Protein AF-A0A2E9TX33-F1 (afdb_monomer_lite)

Radius of gyration: 15.09 Å; chains: 1; bounding box: 38×29×34 Å

pLDDT: mean 84.67, std 22.38, range [29.88, 98.69]

Structure (mmCIF, N/CA/C/O backbone):
data_AF-A0A2E9TX33-F1
#
_entry.id   AF-A0A2E9TX33-F1
#
loop_
_atom_site.group_PDB
_atom_site.id
_atom_site.type_symbol
_atom_site.label_atom_id
_atom_site.label_alt_id
_atom_site.label_comp_id
_atom_site.label_asym_id
_atom_site.label_entity_id
_atom_site.label_seq_id
_atom_site.pdbx_PDB_ins_code
_atom_site.Cartn_x
_atom_site.Cartn_y
_atom_site.Cartn_z
_atom_site.occupancy
_atom_site.B_iso_or_equiv
_atom_site.auth_seq_id
_atom_site.auth_comp_id
_atom_site.auth_asym_id
_atom_site.auth_atom_id
_atom_site.pdbx_PDB_model_num
ATOM 1 N N . MET A 1 1 ? -4.739 4.649 12.726 1.00 92.06 1 MET A N 1
ATOM 2 C CA . MET A 1 1 ? -6.079 4.657 13.357 1.00 92.06 1 MET A CA 1
ATOM 3 C C . MET A 1 1 ? -7.123 4.697 12.252 1.00 92.06 1 MET A C 1
ATOM 5 O O . MET A 1 1 ? -6.758 4.921 11.100 1.00 92.06 1 MET A O 1
ATOM 9 N N . LYS A 1 2 ? -8.399 4.463 12.556 1.00 94.62 2 LYS A N 1
ATOM 10 C CA . LYS A 1 2 ? -9.477 4.664 11.582 1.00 94.62 2 LYS A CA 1
ATOM 11 C C . LYS A 1 2 ? -9.442 6.092 11.025 1.00 94.62 2 LYS A C 1
ATOM 13 O O . LYS A 1 2 ? -9.189 7.042 11.758 1.00 94.62 2 LYS A O 1
ATOM 18 N N . GLY A 1 3 ? -9.645 6.229 9.721 1.00 94.00 3 GLY A N 1
ATOM 19 C CA . GLY A 1 3 ? -9.554 7.491 8.988 1.00 94.00 3 GLY A CA 1
ATOM 20 C C . GLY A 1 3 ? -8.125 7.950 8.678 1.00 94.00 3 GLY A C 1
ATOM 21 O O . GLY A 1 3 ? -7.959 9.002 8.066 1.00 94.00 3 GLY A O 1
ATOM 22 N N . THR A 1 4 ? -7.088 7.192 9.061 1.00 93.75 4 THR A N 1
ATOM 23 C CA . THR A 1 4 ? -5.694 7.510 8.709 1.00 93.75 4 THR A CA 1
ATOM 24 C C . THR A 1 4 ? -5.398 7.139 7.254 1.00 93.75 4 THR A C 1
ATOM 26 O O . THR A 1 4 ? -5.731 6.042 6.803 1.00 93.75 4 THR A O 1
ATOM 29 N N . THR A 1 5 ? -4.718 8.036 6.538 1.00 97.31 5 THR A N 1
ATOM 30 C CA . THR A 1 5 ? -4.124 7.743 5.227 1.00 97.31 5 THR A CA 1
ATOM 31 C C . THR A 1 5 ? -2.728 7.163 5.405 1.00 97.31 5 THR A C 1
ATOM 33 O O . THR A 1 5 ? -1.896 7.748 6.100 1.00 97.31 5 THR A O 1
ATOM 36 N N . VAL A 1 6 ? -2.470 6.022 4.770 1.00 97.94 6 VAL A N 1
ATOM 37 C CA . VAL A 1 6 ? -1.128 5.442 4.650 1.00 97.94 6 VAL A CA 1
ATOM 38 C C . VAL A 1 6 ? -0.578 5.779 3.271 1.00 97.94 6 VAL A C 1
ATOM 40 O O . VAL A 1 6 ? -1.294 5.683 2.275 1.00 97.94 6 VAL A O 1
ATOM 43 N N . ILE A 1 7 ? 0.694 6.173 3.237 1.00 98.00 7 ILE A N 1
ATOM 44 C CA . ILE A 1 7 ? 1.435 6.504 2.022 1.00 98.00 7 ILE A CA 1
ATOM 45 C C . ILE A 1 7 ? 2.573 5.498 1.890 1.00 98.00 7 ILE A C 1
ATOM 47 O O . ILE A 1 7 ? 3.431 5.413 2.769 1.00 98.00 7 ILE A O 1
ATOM 51 N N . TRP A 1 8 ? 2.593 4.767 0.782 1.00 98.38 8 TRP A N 1
ATOM 52 C CA . TRP A 1 8 ? 3.733 3.962 0.365 1.00 98.38 8 TRP A CA 1
ATOM 53 C C . TRP A 1 8 ? 4.539 4.738 -0.664 1.00 98.38 8 TRP A C 1
ATOM 55 O O . TRP A 1 8 ? 3.979 5.318 -1.592 1.00 98.38 8 TRP A O 1
ATOM 65 N N . GLU A 1 9 ? 5.857 4.723 -0.516 1.00 97.88 9 GLU A N 1
ATOM 66 C CA . GLU A 1 9 ? 6.801 5.282 -1.476 1.00 97.88 9 GLU A CA 1
ATOM 67 C C . GLU A 1 9 ? 7.750 4.176 -1.923 1.00 97.88 9 GLU A C 1
ATOM 69 O O . GLU A 1 9 ? 8.327 3.474 -1.091 1.00 97.88 9 GLU A O 1
ATOM 74 N N . ASN A 1 10 ? 7.901 4.006 -3.235 1.00 97.94 10 ASN A N 1
ATOM 75 C CA . ASN A 1 10 ? 8.866 3.064 -3.774 1.00 97.94 10 ASN A CA 1
ATOM 76 C C . ASN A 1 10 ? 10.252 3.720 -3.802 1.00 97.94 10 ASN A C 1
ATOM 78 O O . ASN A 1 10 ? 10.529 4.549 -4.666 1.00 97.94 10 ASN A O 1
ATOM 82 N N . LEU A 1 11 ? 11.110 3.357 -2.852 1.00 96.88 11 LEU A N 1
ATOM 83 C CA . LEU A 1 11 ? 12.500 3.824 -2.779 1.00 96.88 11 LEU A CA 1
ATOM 84 C C . LEU A 1 11 ? 13.490 2.868 -3.459 1.00 96.88 11 LEU A C 1
ATOM 86 O O . LEU A 1 11 ? 14.686 3.151 -3.508 1.00 96.88 11 LEU A O 1
ATOM 90 N N . ASP A 1 12 ? 12.998 1.743 -3.967 1.00 95.69 12 ASP A N 1
ATOM 91 C CA . ASP A 1 12 ? 13.781 0.742 -4.674 1.00 95.69 12 ASP A CA 1
ATOM 92 C C . ASP A 1 12 ? 13.909 1.119 -6.170 1.00 95.69 12 ASP A C 1
ATOM 94 O O . ASP A 1 12 ? 13.062 1.851 -6.703 1.00 95.69 12 ASP A O 1
ATOM 98 N N . PRO A 1 13 ? 14.980 0.708 -6.879 1.00 96.19 13 PRO A N 1
ATOM 99 C CA . PRO A 1 13 ? 15.083 0.881 -8.330 1.00 96.19 13 PRO A CA 1
ATOM 100 C C . PRO A 1 13 ? 14.112 0.013 -9.153 1.00 96.19 13 PRO A C 1
ATOM 102 O O . PRO A 1 13 ? 13.924 0.295 -10.339 1.00 96.19 13 PRO A O 1
ATOM 105 N N . PHE A 1 14 ? 13.525 -1.038 -8.579 1.00 96.69 14 PHE A N 1
ATOM 106 C CA . PHE A 1 14 ? 12.581 -1.936 -9.239 1.00 96.69 14 PHE A CA 1
ATOM 107 C C . PHE A 1 14 ? 11.133 -1.471 -9.057 1.00 96.69 14 PHE A C 1
ATOM 109 O O . PHE A 1 14 ? 10.803 -0.695 -8.164 1.00 96.69 14 PHE A O 1
ATOM 116 N N . ASP A 1 15 ? 10.242 -1.935 -9.930 1.00 98.19 15 ASP A N 1
ATOM 117 C CA . ASP A 1 15 ? 8.822 -1.600 -9.832 1.00 98.19 15 ASP A CA 1
ATOM 118 C C . ASP A 1 15 ? 8.117 -2.514 -8.826 1.00 98.19 15 ASP A C 1
ATOM 120 O O . ASP A 1 15 ? 8.370 -3.719 -8.781 1.00 98.19 15 ASP A O 1
ATOM 124 N N . HIS A 1 16 ? 7.178 -1.949 -8.067 1.00 98.62 16 HIS A N 1
ATOM 125 C CA . HIS A 1 16 ? 6.439 -2.662 -7.028 1.00 98.62 16 HIS A CA 1
ATOM 126 C C . HIS A 1 16 ? 4.928 -2.442 -7.144 1.00 98.62 16 HIS A C 1
ATOM 128 O O . HIS A 1 16 ? 4.460 -1.559 -7.869 1.00 98.62 16 HIS A O 1
ATOM 134 N N . THR A 1 17 ? 4.169 -3.265 -6.422 1.00 98.69 17 THR A N 1
ATOM 135 C CA . THR A 1 17 ? 2.752 -3.034 -6.128 1.00 98.69 17 THR A CA 1
ATOM 136 C C . THR A 1 17 ? 2.510 -3.134 -4.622 1.00 98.69 17 THR A C 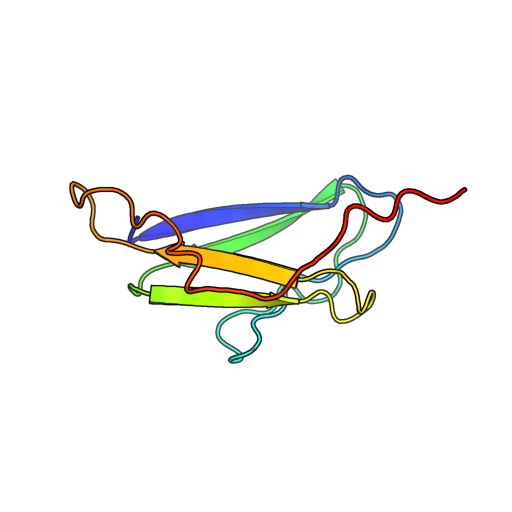1
ATOM 138 O O . THR A 1 17 ? 3.294 -3.733 -3.885 1.00 98.69 17 THR A O 1
ATOM 141 N N . VAL A 1 18 ? 1.414 -2.532 -4.177 1.00 98.44 18 VAL A N 1
ATOM 142 C CA . VAL A 1 18 ? 0.806 -2.688 -2.859 1.00 98.44 18 VAL A CA 1
ATOM 143 C C . VAL A 1 18 ? -0.634 -3.105 -3.132 1.00 98.44 18 VAL A C 1
ATOM 145 O O . VAL A 1 18 ? -1.513 -2.273 -3.364 1.00 98.44 18 VAL A O 1
ATOM 148 N N . THR A 1 19 ? -0.852 -4.415 -3.193 1.00 98.62 19 THR A N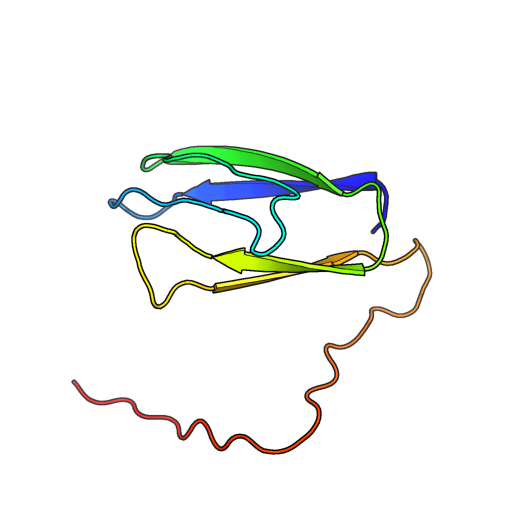 1
ATOM 149 C CA . THR A 1 19 ? -2.119 -5.010 -3.624 1.00 98.62 19 THR A CA 1
ATOM 150 C C . THR A 1 19 ? -2.725 -5.794 -2.469 1.00 98.62 19 THR A C 1
ATOM 152 O O . THR A 1 19 ? -2.103 -6.712 -1.938 1.00 9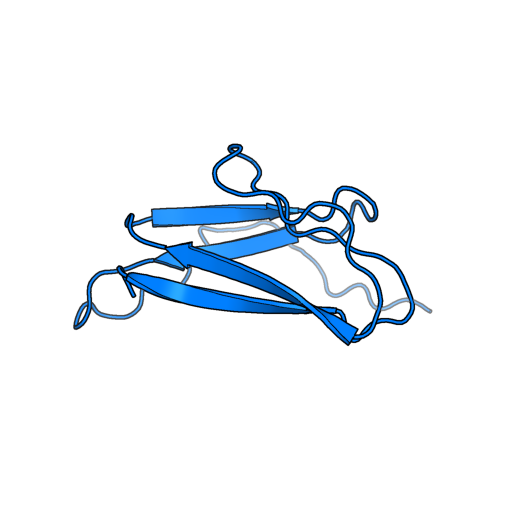8.62 19 THR A O 1
ATOM 155 N N . SER A 1 20 ? -3.937 -5.428 -2.054 1.00 98.31 20 SER A N 1
ATOM 156 C CA . SER A 1 20 ? -4.646 -6.106 -0.970 1.00 98.31 20 SER A CA 1
ATOM 157 C C . SER A 1 20 ? -4.976 -7.549 -1.343 1.00 98.31 20 SER A C 1
ATOM 159 O O . SER A 1 20 ? -5.558 -7.805 -2.396 1.00 98.31 20 SER A O 1
ATOM 161 N N . GLU A 1 21 ? -4.735 -8.483 -0.423 1.00 97.69 21 GLU A N 1
ATOM 162 C CA . GLU A 1 21 ? -5.115 -9.896 -0.592 1.00 97.69 21 GLU A CA 1
ATOM 163 C C . GLU A 1 21 ? -6.633 -10.094 -0.722 1.00 97.69 21 GLU A C 1
ATOM 165 O O . GLU A 1 21 ? -7.101 -11.095 -1.260 1.00 97.69 21 GLU A O 1
ATOM 170 N N . ARG A 1 22 ? -7.415 -9.135 -0.211 1.00 95.88 22 ARG A N 1
ATOM 171 C CA . ARG A 1 22 ? -8.884 -9.160 -0.207 1.00 95.88 22 ARG A CA 1
ATOM 172 C C . ARG A 1 22 ? -9.503 -8.170 -1.196 1.00 95.88 22 ARG A C 1
ATOM 174 O O . ARG A 1 22 ? -10.711 -7.963 -1.155 1.00 95.88 22 ARG A O 1
ATOM 181 N N . GLY A 1 23 ? -8.696 -7.544 -2.057 1.00 96.25 23 GLY A N 1
ATOM 182 C CA . GLY A 1 23 ? -9.175 -6.600 -3.072 1.00 96.25 23 GLY A CA 1
ATOM 183 C C . GLY A 1 23 ? -9.678 -5.260 -2.523 1.00 96.25 23 GLY A C 1
ATOM 184 O O . GLY A 1 23 ? -10.435 -4.576 -3.203 1.00 96.25 23 GLY A O 1
ATOM 185 N N . VAL A 1 24 ? -9.279 -4.878 -1.303 1.00 97.44 24 VAL A N 1
ATOM 186 C CA . VAL A 1 24 ? -9.692 -3.605 -0.672 1.00 97.44 24 VAL A CA 1
ATOM 187 C C . VAL A 1 24 ? -9.012 -2.399 -1.330 1.00 97.44 24 VAL A C 1
ATOM 189 O O . VAL A 1 24 ? -9.603 -1.329 -1.445 1.00 97.44 24 VAL A O 1
ATOM 192 N N . PHE A 1 25 ? -7.769 -2.574 -1.768 1.00 98.25 25 PHE A N 1
ATOM 193 C CA . PHE A 1 25 ? -6.980 -1.567 -2.466 1.00 98.25 25 PHE A CA 1
ATOM 194 C C . PHE A 1 25 ? -5.995 -2.236 -3.421 1.00 98.25 25 PHE A C 1
ATOM 196 O O . PHE A 1 25 ? -5.565 -3.369 -3.193 1.00 98.25 25 PHE A O 1
ATOM 203 N N . ASP A 1 26 ? -5.617 -1.509 -4.467 1.00 98.44 26 ASP A N 1
ATOM 204 C CA . ASP A 1 26 ? -4.557 -1.887 -5.393 1.00 98.44 26 ASP A CA 1
ATOM 205 C C . ASP A 1 26 ? -3.868 -0.619 -5.897 1.00 98.44 26 ASP A C 1
ATOM 207 O O . ASP A 1 26 ? -4.514 0.270 -6.455 1.00 98.44 26 ASP A O 1
ATOM 211 N N . SER A 1 27 ? -2.559 -0.523 -5.686 1.00 98.38 27 SER A N 1
ATOM 212 C CA . SER A 1 27 ? -1.764 0.587 -6.207 1.00 98.38 27 SER A CA 1
ATOM 213 C C . SER A 1 27 ? -1.576 0.537 -7.721 1.00 98.38 27 SER A C 1
ATOM 215 O O . SER A 1 27 ? -1.155 1.527 -8.320 1.00 98.38 27 SER A O 1
ATOM 217 N N . GLY A 1 28 ? -1.781 -0.635 -8.332 1.00 98.19 28 GLY A N 1
ATOM 218 C CA . GLY A 1 28 ? -1.165 -0.964 -9.608 1.00 98.19 28 GLY A CA 1
ATOM 219 C C . GLY A 1 28 ? 0.366 -0.960 -9.509 1.00 98.19 28 GLY A C 1
ATOM 220 O O . GLY A 1 28 ? 0.952 -0.844 -8.430 1.00 98.19 28 GLY A O 1
ATOM 221 N N . ARG A 1 29 ? 1.038 -1.086 -10.652 1.00 97.94 29 ARG A N 1
ATOM 222 C CA . ARG A 1 29 ? 2.503 -1.006 -10.731 1.00 97.94 29 ARG A CA 1
ATOM 223 C C . ARG A 1 29 ? 2.967 0.437 -10.562 1.00 97.94 29 ARG A C 1
ATOM 225 O O . ARG A 1 29 ? 2.535 1.304 -11.319 1.00 97.94 29 ARG A O 1
ATOM 232 N N . PHE A 1 30 ? 3.895 0.681 -9.640 1.00 97.25 30 PHE A N 1
ATOM 233 C CA . PHE A 1 30 ? 4.504 1.997 -9.462 1.00 97.25 30 PHE A CA 1
ATOM 234 C C . PHE A 1 30 ? 6.029 1.922 -9.334 1.00 97.25 30 PHE A C 1
ATOM 236 O O . PHE A 1 30 ? 6.590 1.058 -8.656 1.00 97.25 30 PHE A O 1
ATOM 243 N N . SER A 1 31 ? 6.692 2.835 -10.046 1.00 97.62 31 SER A N 1
ATOM 244 C CA . SER A 1 31 ? 8.145 2.865 -10.218 1.00 97.62 31 SER A CA 1
ATOM 245 C C . SER A 1 31 ? 8.873 3.606 -9.104 1.00 97.62 31 SER A C 1
ATOM 247 O O . SER A 1 31 ? 8.244 4.269 -8.278 1.00 97.62 31 SER A O 1
ATOM 249 N N . SER A 1 32 ? 10.205 3.552 -9.131 1.00 97.56 32 SER A N 1
ATOM 250 C CA . SER A 1 32 ? 11.067 4.290 -8.203 1.00 97.56 32 SER A CA 1
ATOM 251 C C . SER A 1 32 ? 10.660 5.768 -8.069 1.00 97.56 32 SER A C 1
ATOM 253 O O . SER A 1 32 ? 10.349 6.446 -9.058 1.00 97.56 32 SER A O 1
ATOM 255 N N . GLY A 1 33 ? 10.610 6.250 -6.829 1.00 96.50 33 GLY A N 1
ATOM 256 C CA . GLY A 1 33 ? 10.199 7.596 -6.430 1.00 96.50 33 GLY A CA 1
ATOM 257 C C . GLY A 1 33 ? 8.697 7.885 -6.535 1.00 96.50 33 GLY A C 1
ATOM 258 O O . GLY A 1 33 ? 8.275 9.014 -6.281 1.00 96.50 33 GLY A O 1
ATOM 259 N N . LYS A 1 34 ? 7.866 6.917 -6.945 1.00 97.88 34 LYS A N 1
ATOM 260 C CA . LYS A 1 34 ? 6.406 7.083 -6.993 1.00 97.88 34 LYS A CA 1
ATOM 261 C C . LYS A 1 34 ? 5.756 6.683 -5.678 1.00 97.88 34 LYS A C 1
ATOM 263 O O . LYS A 1 34 ? 6.292 5.884 -4.910 1.00 97.88 34 LYS A O 1
ATOM 268 N N . LYS A 1 35 ? 4.579 7.266 -5.448 1.00 97.88 35 LYS A N 1
ATOM 269 C CA . LYS A 1 35 ? 3.788 7.084 -4.235 1.00 97.88 35 LYS A CA 1
ATOM 270 C C . LYS A 1 35 ? 2.421 6.507 -4.554 1.00 97.88 35 LYS A C 1
ATOM 272 O O . LYS A 1 35 ? 1.841 6.824 -5.592 1.00 97.88 35 LYS A O 1
ATOM 277 N N . PHE A 1 36 ? 1.922 5.708 -3.626 1.00 98.31 36 PHE A N 1
ATOM 278 C CA . PHE A 1 36 ? 0.544 5.252 -3.560 1.00 98.31 36 PHE A CA 1
ATOM 279 C C . PHE A 1 36 ? -0.021 5.602 -2.185 1.00 98.31 36 PHE A C 1
ATOM 281 O O . PHE A 1 36 ? 0.669 5.461 -1.176 1.00 98.31 36 PHE A O 1
ATOM 288 N N . GLU A 1 37 ? -1.271 6.051 -2.143 1.00 98.19 37 GLU A N 1
ATOM 289 C CA . GLU A 1 37 ? -1.932 6.472 -0.911 1.00 98.19 37 GLU A CA 1
ATOM 290 C C . GLU A 1 37 ? -3.288 5.787 -0.786 1.00 98.19 37 GLU A C 1
ATOM 292 O O . GLU A 1 37 ? -4.034 5.687 -1.761 1.00 98.19 37 GLU A O 1
ATOM 297 N N . PHE A 1 38 ? -3.628 5.347 0.425 1.00 98.31 38 PHE A N 1
ATOM 298 C CA . PHE A 1 38 ? -4.939 4.777 0.720 1.00 98.31 38 PHE A CA 1
ATOM 299 C C . PHE A 1 38 ? -5.435 5.215 2.099 1.00 98.31 38 PHE A C 1
ATOM 301 O O . PHE A 1 38 ? -4.696 5.157 3.087 1.00 98.31 38 PHE A O 1
ATOM 308 N N . ASN A 1 39 ? -6.694 5.657 2.171 1.00 97.88 39 ASN A N 1
ATOM 309 C CA . ASN A 1 39 ? -7.350 6.009 3.427 1.00 97.88 39 ASN A CA 1
ATOM 310 C C . ASN A 1 39 ? -8.055 4.791 4.030 1.00 97.88 39 ASN A C 1
ATOM 312 O O . ASN A 1 39 ? -8.951 4.218 3.415 1.00 97.88 39 ASN A O 1
ATOM 316 N N . PHE A 1 40 ? -7.684 4.427 5.255 1.00 97.25 40 PHE A N 1
ATOM 317 C CA . PHE A 1 40 ? -8.284 3.300 5.959 1.00 97.25 40 PHE A CA 1
ATOM 318 C C . PHE A 1 40 ? -9.444 3.749 6.847 1.00 97.25 40 PHE A C 1
ATOM 320 O O . PHE A 1 40 ? -9.251 4.119 8.006 1.00 97.25 40 PHE A O 1
ATOM 327 N N . SER A 1 41 ? -10.666 3.685 6.324 1.00 95.81 41 SER A N 1
ATOM 328 C CA . SER A 1 41 ? -11.891 4.045 7.053 1.00 95.81 41 SER A CA 1
ATOM 329 C C . SER A 1 41 ? -12.521 2.895 7.845 1.00 95.81 41 SER A C 1
ATOM 331 O O . SER A 1 41 ? -13.482 3.121 8.579 1.00 95.81 41 SER A O 1
ATOM 333 N N . GLU A 1 42 ? -12.003 1.674 7.718 1.00 95.75 42 GLU A N 1
ATOM 334 C CA . GLU A 1 42 ? -12.529 0.477 8.379 1.00 95.75 42 GLU A CA 1
ATOM 335 C C . GLU A 1 42 ? -11.513 -0.102 9.366 1.00 95.75 42 GLU A C 1
ATOM 337 O O . GLU A 1 42 ? -10.311 -0.112 9.104 1.00 95.75 42 GLU A O 1
ATOM 342 N N . LEU A 1 43 ? -12.002 -0.576 10.514 1.00 95.00 43 LEU A N 1
ATOM 343 C CA . LEU A 1 43 ? -11.178 -1.279 11.496 1.00 95.00 43 LEU A CA 1
ATOM 344 C C . LEU A 1 43 ? -10.807 -2.670 10.982 1.00 95.00 43 LEU A C 1
ATOM 346 O O . LEU A 1 43 ? -1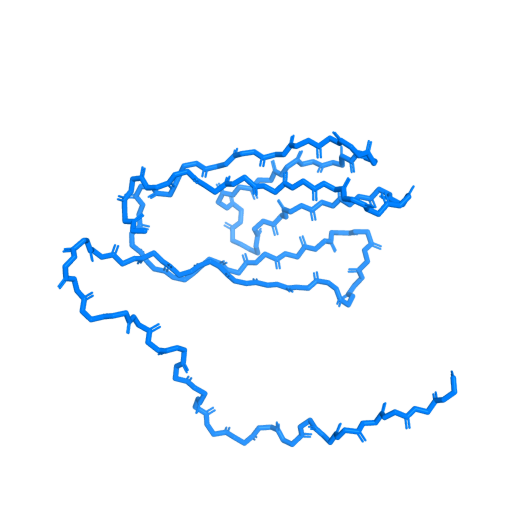1.613 -3.326 10.325 1.00 95.00 43 LEU A O 1
ATOM 350 N N . GLY A 1 44 ? -9.630 -3.155 11.366 1.00 93.44 44 GLY A N 1
ATOM 351 C CA . GLY A 1 44 ? -9.201 -4.519 11.070 1.00 93.44 44 GLY A CA 1
ATOM 352 C C . GLY A 1 44 ? -7.748 -4.616 10.633 1.00 93.44 44 GLY A C 1
ATOM 353 O O . GLY A 1 44 ? -6.989 -3.653 10.712 1.00 93.44 44 GLY A O 1
ATOM 354 N N . THR A 1 45 ? -7.365 -5.805 10.176 1.00 96.25 45 THR A N 1
ATOM 355 C CA . THR A 1 45 ? -6.038 -6.083 9.622 1.00 96.25 45 THR A CA 1
ATOM 356 C C . THR A 1 45 ? -6.161 -6.352 8.130 1.00 96.25 45 THR A C 1
ATOM 358 O O . THR A 1 45 ? -6.920 -7.225 7.705 1.00 96.25 45 THR A O 1
ATOM 361 N N . PHE A 1 46 ? -5.398 -5.601 7.345 1.00 96.75 46 PHE A N 1
ATOM 362 C CA . PHE A 1 46 ? -5.396 -5.635 5.891 1.00 96.75 46 PHE A CA 1
ATOM 363 C C . PHE A 1 46 ? -4.049 -6.163 5.408 1.00 96.75 46 PHE A C 1
ATOM 365 O O . PHE A 1 46 ? -3.061 -5.429 5.426 1.00 96.75 46 PHE A O 1
ATOM 372 N N . GLY A 1 47 ? -4.018 -7.434 5.005 1.00 97.88 47 GLY A N 1
ATOM 373 C CA . GLY A 1 47 ? -2.870 -8.032 4.329 1.00 97.88 47 GLY A CA 1
ATOM 374 C C . GLY A 1 47 ? -2.721 -7.496 2.904 1.00 97.88 47 GLY A C 1
ATOM 375 O O . GLY A 1 47 ? -3.719 -7.224 2.219 1.00 97.88 47 GLY A O 1
ATOM 376 N N . TYR A 1 48 ? -1.479 -7.324 2.467 1.00 98.31 48 TYR A N 1
ATOM 377 C CA . TYR A 1 48 ? -1.129 -6.921 1.111 1.00 98.31 48 TYR A CA 1
ATOM 378 C C . TYR A 1 48 ? 0.133 -7.630 0.629 1.00 98.31 48 TYR A C 1
ATOM 380 O O . TYR A 1 48 ? 0.993 -8.004 1.422 1.00 98.31 48 TYR A O 1
ATOM 388 N N . ILE A 1 49 ? 0.246 -7.757 -0.689 1.00 98.44 49 ILE A N 1
ATOM 389 C CA . ILE A 1 49 ? 1.387 -8.348 -1.385 1.00 98.44 49 ILE A CA 1
ATOM 390 C C . ILE A 1 49 ? 1.887 -7.422 -2.496 1.00 98.44 49 ILE A C 1
ATOM 392 O O . ILE A 1 49 ? 1.154 -6.557 -2.986 1.00 98.44 49 ILE A O 1
ATOM 396 N N . CYS A 1 50 ? 3.120 -7.653 -2.940 1.00 98.38 50 CYS A N 1
ATOM 397 C CA . CYS A 1 50 ? 3.580 -7.226 -4.256 1.00 98.38 50 CYS A CA 1
ATOM 398 C C . CYS A 1 50 ? 3.281 -8.334 -5.272 1.00 98.38 50 CYS A C 1
ATOM 400 O O . CYS A 1 50 ? 3.768 -9.455 -5.137 1.00 98.38 50 CYS A O 1
ATOM 402 N N . THR A 1 51 ? 2.555 -8.035 -6.347 1.00 98.00 51 THR A N 1
ATOM 403 C CA . THR A 1 51 ? 2.238 -9.037 -7.381 1.00 98.00 51 THR A CA 1
ATOM 404 C C . THR A 1 51 ? 3.423 -9.347 -8.304 1.00 98.00 51 THR A C 1
ATOM 406 O O . THR A 1 51 ? 3.335 -10.254 -9.126 1.00 98.00 51 THR A O 1
ATOM 409 N N . ILE A 1 52 ? 4.518 -8.584 -8.202 1.00 97.94 52 ILE A N 1
ATOM 410 C CA . ILE A 1 52 ? 5.744 -8.753 -9.004 1.00 97.94 52 ILE A CA 1
ATOM 411 C C . ILE A 1 52 ? 6.764 -9.634 -8.267 1.00 97.94 52 ILE A C 1
ATOM 413 O O . ILE A 1 52 ? 7.455 -10.437 -8.890 1.00 97.94 52 ILE A O 1
ATOM 417 N N . HIS A 1 53 ? 6.845 -9.505 -6.941 1.00 95.00 53 HIS A N 1
ATOM 418 C CA . HIS A 1 53 ? 7.854 -10.158 -6.108 1.00 95.00 53 HIS A CA 1
ATOM 419 C C . HIS A 1 53 ? 7.160 -10.996 -5.032 1.00 95.00 53 HIS A C 1
ATOM 421 O O . HIS A 1 53 ? 6.632 -10.450 -4.067 1.00 95.00 53 HIS A O 1
ATOM 427 N N . SER A 1 54 ? 7.187 -12.324 -5.176 1.00 94.31 54 SER A N 1
ATOM 428 C CA . SER A 1 54 ? 6.428 -13.261 -4.326 1.00 94.31 54 SER A CA 1
ATOM 429 C C . SER A 1 54 ? 6.787 -13.233 -2.840 1.00 94.31 54 SER A C 1
ATOM 431 O O . SER A 1 54 ? 6.027 -13.744 -2.028 1.00 94.31 54 SER A O 1
ATOM 433 N N . ASN A 1 55 ? 7.945 -12.670 -2.490 1.00 95.88 55 ASN A N 1
ATOM 434 C CA . ASN A 1 55 ? 8.468 -12.645 -1.122 1.00 95.88 55 ASN A CA 1
ATOM 435 C C . ASN A 1 55 ? 8.216 -11.294 -0.428 1.00 95.88 55 ASN A C 1
ATOM 437 O O . ASN A 1 55 ? 8.882 -10.978 0.555 1.00 95.88 55 ASN A O 1
ATOM 441 N N . MET A 1 56 ? 7.337 -10.460 -0.988 1.00 97.25 56 MET A N 1
ATOM 442 C CA . MET A 1 56 ? 6.975 -9.165 -0.424 1.00 97.25 56 MET A CA 1
ATOM 443 C C . MET A 1 56 ? 5.510 -9.173 -0.011 1.00 97.25 56 MET A C 1
ATOM 445 O O . MET A 1 56 ? 4.618 -8.982 -0.841 1.00 97.25 56 MET A O 1
ATOM 449 N N . ASP A 1 57 ? 5.295 -9.336 1.283 1.00 97.38 57 ASP A N 1
ATOM 450 C CA . ASP A 1 57 ? 4.006 -9.232 1.946 1.00 97.38 57 ASP A CA 1
ATOM 451 C C . ASP A 1 57 ? 4.091 -8.283 3.150 1.00 97.38 57 ASP A C 1
ATOM 453 O O . ASP A 1 57 ? 5.168 -7.912 3.625 1.00 97.38 57 ASP A O 1
ATOM 457 N N . GLY A 1 58 ? 2.935 -7.824 3.613 1.00 96.12 58 GLY A N 1
ATOM 458 C CA . GLY A 1 58 ? 2.824 -6.994 4.800 1.00 96.12 58 GLY A CA 1
ATOM 459 C C . GLY A 1 58 ? 1.379 -6.828 5.241 1.00 96.12 58 GLY A C 1
ATOM 460 O O . GLY A 1 58 ? 0.445 -7.312 4.601 1.00 96.12 58 GLY A O 1
ATOM 461 N N . PHE A 1 59 ? 1.182 -6.131 6.356 1.00 96.94 59 PHE A N 1
ATOM 462 C CA . PHE A 1 59 ? -0.145 -5.871 6.902 1.00 96.94 59 PHE A CA 1
ATOM 463 C C . PHE A 1 59 ? -0.269 -4.449 7.443 1.00 96.94 59 PHE A C 1
ATOM 465 O O . PHE A 1 59 ? 0.664 -3.895 8.023 1.00 96.94 59 PHE A O 1
ATOM 472 N N . VAL A 1 60 ? -1.461 -3.871 7.299 1.00 96.06 60 VAL A N 1
ATOM 473 C CA . VAL A 1 60 ? -1.870 -2.644 7.990 1.00 96.06 60 VAL A CA 1
ATOM 474 C C . VAL A 1 60 ? -2.931 -3.004 9.018 1.00 96.06 60 VAL A C 1
ATOM 476 O O . VAL A 1 60 ? -3.964 -3.565 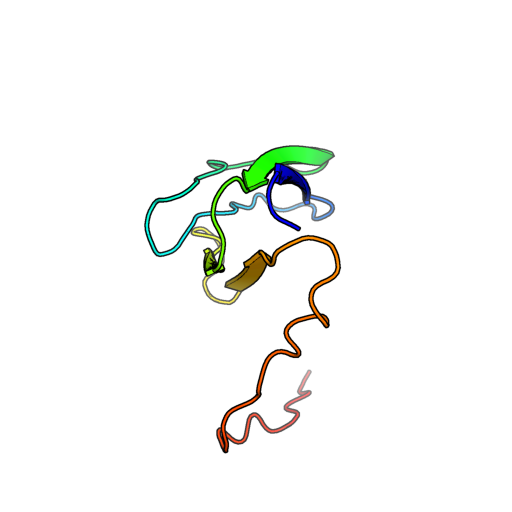8.663 1.00 96.06 60 VAL A O 1
ATOM 479 N N . THR A 1 61 ? -2.705 -2.661 10.286 1.00 95.81 61 THR A N 1
ATOM 480 C CA . THR A 1 61 ? -3.721 -2.810 11.337 1.00 95.81 61 THR A CA 1
ATOM 481 C C . THR A 1 61 ? -4.335 -1.458 11.672 1.00 95.81 61 THR A C 1
ATOM 483 O O . THR A 1 61 ? -3.644 -0.510 12.051 1.00 95.81 61 THR A O 1
ATOM 486 N N . VAL A 1 62 ? -5.655 -1.382 11.565 1.00 94.50 62 VAL A N 1
ATOM 487 C CA . VAL A 1 62 ? -6.466 -0.191 11.787 1.00 94.50 62 VAL A CA 1
ATOM 488 C C . VAL A 1 62 ? -7.306 -0.405 13.036 1.00 94.50 62 VAL A C 1
ATOM 490 O O . VAL A 1 62 ? -8.088 -1.347 13.136 1.00 94.50 62 VAL A O 1
ATOM 493 N N . TYR A 1 63 ? -7.127 0.492 13.994 1.00 92.81 63 TYR A N 1
ATOM 494 C CA . TYR A 1 63 ? -7.779 0.482 15.296 1.00 92.81 63 TYR A CA 1
ATOM 495 C C . TYR A 1 63 ? -8.402 1.853 15.581 1.00 92.81 63 TYR A C 1
ATOM 497 O O . TYR A 1 63 ? -8.066 2.841 14.915 1.00 92.81 63 TYR A O 1
ATOM 505 N N . GLU A 1 64 ? -9.308 1.908 16.557 1.00 92.75 64 GLU A N 1
ATOM 506 C CA . GLU A 1 64 ? -9.912 3.166 17.005 1.00 92.75 64 GLU A CA 1
ATOM 507 C C . GLU A 1 64 ? -8.887 4.048 17.719 1.00 92.75 64 GLU A C 1
ATOM 509 O O . GLU A 1 64 ? -7.996 3.562 18.419 1.00 92.75 64 GLU A O 1
ATOM 514 N N . GLU A 1 65 ? -9.014 5.359 17.552 1.00 84.19 65 GLU A N 1
ATOM 515 C CA . GLU A 1 65 ? -8.183 6.315 18.279 1.00 84.19 65 GLU A CA 1
ATOM 516 C C . GLU A 1 65 ? -8.365 6.152 19.797 1.00 84.19 65 GLU A C 1
ATOM 518 O O . GLU A 1 65 ? -9.474 5.972 20.296 1.00 84.19 65 GLU A O 1
ATOM 523 N N . GLY A 1 66 ? -7.256 6.152 20.541 1.00 81.75 66 GLY A N 1
ATOM 524 C CA . GLY A 1 66 ? -7.266 5.934 21.992 1.00 81.75 66 GLY A CA 1
ATOM 525 C C . GLY A 1 66 ? -7.421 4.474 22.443 1.00 81.75 66 GLY A C 1
ATOM 526 O O . GLY A 1 66 ? -7.324 4.209 23.641 1.00 81.75 66 GLY A O 1
ATOM 527 N N . SER A 1 67 ? -7.599 3.512 21.529 1.00 78.25 67 SER A N 1
ATOM 528 C CA . SER A 1 67 ? -7.460 2.089 21.865 1.00 78.25 67 SER A CA 1
ATOM 529 C C . SER A 1 67 ? -5.989 1.764 22.157 1.00 78.25 67 SER A C 1
ATOM 531 O O . SER A 1 67 ? -5.118 2.282 21.448 1.00 78.25 67 SER A O 1
ATOM 533 N N . PRO A 1 68 ? -5.668 0.886 23.135 1.00 69.94 68 PRO A N 1
ATOM 534 C CA . PRO A 1 68 ? -4.322 0.329 23.224 1.00 69.94 68 PRO A CA 1
ATOM 535 C C . PRO A 1 68 ? -3.950 -0.248 21.856 1.00 69.94 68 PRO A C 1
ATOM 537 O O . PRO A 1 68 ? -4.782 -0.905 21.219 1.00 69.94 68 PRO A O 1
ATOM 540 N N . THR A 1 69 ? -2.737 0.056 21.383 1.00 61.66 69 THR A N 1
ATOM 541 C CA . THR A 1 69 ? -2.250 -0.424 20.088 1.00 61.66 69 THR A CA 1
ATOM 542 C C . THR A 1 69 ? -2.471 -1.932 20.029 1.00 61.66 69 THR A C 1
ATOM 544 O O . THR A 1 69 ? -2.026 -2.624 20.95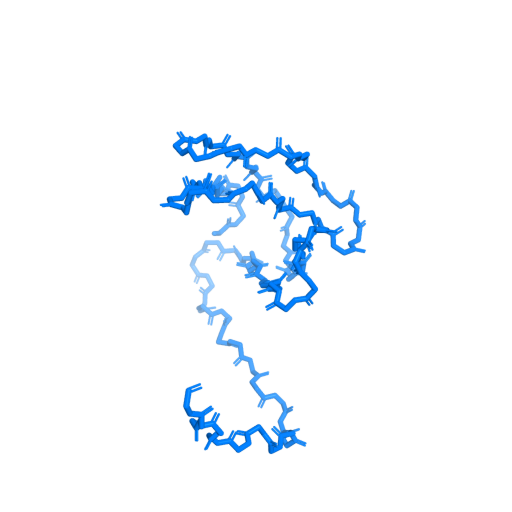1 1.00 61.66 69 THR A O 1
ATOM 547 N N . PRO A 1 70 ? -3.143 -2.467 18.995 1.00 59.97 70 PRO A N 1
ATOM 548 C CA . PRO A 1 70 ? -3.187 -3.903 18.802 1.00 59.97 70 PRO A CA 1
ATOM 549 C C . PRO A 1 70 ? -1.749 -4.363 18.575 1.00 59.97 70 PRO A C 1
ATOM 551 O O . PRO A 1 70 ? -1.180 -4.178 17.500 1.00 59.97 70 PRO A O 1
ATOM 554 N N . VAL A 1 71 ? -1.131 -4.907 19.623 1.00 56.66 71 VAL A N 1
ATOM 555 C CA . VAL A 1 71 ? 0.126 -5.634 19.494 1.00 56.66 71 VAL A CA 1
ATOM 556 C C . VAL A 1 71 ? -0.192 -6.791 18.552 1.00 56.66 71 VAL A C 1
ATOM 558 O O . VAL A 1 71 ? -1.139 -7.530 18.847 1.00 56.66 71 VAL A O 1
ATOM 561 N N . PRO A 1 72 ? 0.520 -6.951 17.419 1.00 53.38 72 PRO A N 1
ATOM 562 C CA . PRO A 1 72 ? 0.371 -8.150 16.614 1.00 53.38 72 PRO A CA 1
ATOM 563 C C . PRO A 1 72 ? 0.629 -9.331 17.546 1.00 53.38 72 PRO A C 1
ATOM 565 O O . PRO A 1 72 ? 1.741 -9.538 18.030 1.00 53.38 72 PRO A O 1
ATOM 568 N N . THR A 1 73 ? -0.438 -10.047 17.893 1.00 43.12 73 THR A N 1
ATOM 569 C CA . THR A 1 73 ? -0.323 -11.239 18.717 1.00 43.12 73 THR A CA 1
ATOM 570 C C . THR A 1 73 ? 0.289 -12.275 17.797 1.00 43.12 73 THR A C 1
ATOM 572 O O . THR A 1 73 ? -0.396 -12.815 16.932 1.00 43.12 73 THR A O 1
ATOM 575 N N . VAL A 1 74 ? 1.594 -12.506 17.931 1.00 42.88 74 VAL A N 1
ATOM 576 C CA . VAL A 1 74 ? 2.237 -13.684 17.352 1.00 42.88 74 VAL A CA 1
ATOM 577 C C . VAL A 1 74 ? 1.624 -14.882 18.074 1.00 42.88 74 VAL A C 1
ATOM 579 O O . VAL A 1 74 ? 2.059 -15.266 19.157 1.00 42.88 74 VAL A O 1
ATOM 582 N N . VAL A 1 75 ? 0.536 -15.419 17.527 1.00 41.62 75 VAL A N 1
ATOM 583 C CA . VAL A 1 75 ? -0.037 -16.684 17.978 1.00 41.62 75 VAL A CA 1
ATOM 584 C C . VAL A 1 75 ? 0.916 -17.781 17.502 1.00 41.62 75 VAL A C 1
ATOM 586 O O . VAL A 1 75 ? 0.894 -18.133 16.332 1.00 41.62 75 VAL A O 1
ATOM 589 N N . GLY A 1 76 ? 1.785 -18.235 18.409 1.00 38.44 76 GLY A N 1
ATOM 590 C CA . GLY A 1 76 ? 2.439 -19.551 18.451 1.00 38.44 76 GLY A CA 1
ATOM 591 C C . GLY A 1 76 ? 3.002 -20.156 17.155 1.00 38.44 76 GLY A C 1
ATOM 592 O O . GLY A 1 76 ? 2.270 -20.652 16.309 1.00 38.44 76 GLY A O 1
ATOM 593 N N . ASP A 1 77 ? 4.329 -20.282 17.126 1.00 47.47 77 ASP A N 1
ATOM 594 C CA . ASP A 1 77 ? 5.040 -21.445 16.581 1.00 47.47 77 ASP A CA 1
ATOM 595 C C . ASP A 1 77 ? 4.900 -21.755 15.079 1.00 47.47 77 ASP A C 1
ATOM 597 O O . ASP A 1 77 ? 4.514 -22.850 14.674 1.00 47.47 77 ASP A O 1
ATOM 601 N N . GLN A 1 78 ? 5.428 -20.867 14.234 1.00 34.22 78 GLN A N 1
ATOM 602 C CA . GLN A 1 78 ? 6.259 -21.338 13.125 1.00 34.22 78 GLN A CA 1
ATOM 603 C C . GLN A 1 78 ? 7.678 -20.805 13.294 1.00 34.22 78 GLN A C 1
ATOM 605 O O . GLN A 1 78 ? 7.963 -19.619 13.158 1.00 34.22 78 GLN A O 1
ATOM 610 N N . LYS A 1 79 ? 8.574 -21.733 13.629 1.00 40.62 79 LYS A N 1
ATOM 611 C CA . LYS A 1 79 ? 10.029 -21.604 13.598 1.00 40.62 79 LYS A CA 1
ATOM 612 C C . LYS A 1 79 ? 10.478 -21.071 12.230 1.00 40.62 79 LYS A C 1
ATOM 614 O O . LYS A 1 79 ? 10.820 -21.846 11.344 1.00 40.62 79 LYS A O 1
ATOM 619 N N . MET A 1 80 ? 10.538 -19.755 12.072 1.00 34.78 80 MET A N 1
ATOM 620 C CA . MET A 1 80 ? 11.374 -19.117 11.060 1.00 34.78 80 MET A CA 1
ATOM 621 C C . MET A 1 80 ? 12.752 -18.958 11.697 1.00 34.78 80 MET A C 1
ATOM 623 O O . MET A 1 80 ? 13.023 -18.033 12.459 1.00 34.78 80 MET A O 1
ATOM 627 N N . SER A 1 81 ? 13.595 -19.969 11.494 1.00 34.03 81 SER A N 1
ATOM 628 C CA . SER A 1 81 ? 15.007 -19.907 11.870 1.00 34.03 81 SER A CA 1
ATOM 629 C C . SER A 1 81 ? 15.690 -18.715 11.186 1.00 34.03 81 SER A C 1
ATOM 631 O O . SER A 1 81 ? 15.349 -18.423 10.040 1.00 34.03 81 SER A O 1
ATOM 633 N N . PRO A 1 82 ? 16.676 -18.054 11.823 1.00 38.56 82 PRO A N 1
ATOM 634 C CA . PRO A 1 82 ? 17.463 -17.032 11.151 1.00 38.56 82 PRO A CA 1
ATOM 635 C C . PRO A 1 82 ? 18.403 -17.732 10.167 1.00 38.56 82 PRO A C 1
ATOM 637 O O . PRO A 1 82 ? 19.455 -18.245 10.540 1.00 38.56 82 PRO A O 1
ATOM 640 N N . GLY A 1 83 ? 17.984 -17.815 8.910 1.00 29.88 83 GLY A N 1
ATOM 641 C CA . GLY A 1 83 ? 18.804 -18.302 7.810 1.00 29.88 83 GLY A CA 1
ATOM 642 C C . GLY A 1 83 ? 19.457 -17.137 7.085 1.00 29.88 83 GLY A C 1
ATOM 643 O O . GLY A 1 83 ? 19.021 -16.782 5.998 1.00 29.88 83 GLY A O 1
ATOM 644 N N . TYR A 1 84 ? 20.495 -16.544 7.675 1.00 36.25 84 TYR A N 1
ATOM 645 C CA . TYR A 1 84 ? 21.507 -15.862 6.868 1.00 36.25 84 TYR A CA 1
ATOM 646 C C . TYR A 1 84 ? 22.284 -16.943 6.115 1.00 36.25 84 TYR A C 1
ATOM 648 O O . TYR A 1 84 ? 22.781 -17.871 6.754 1.00 36.25 84 TYR A O 1
ATOM 656 N N . SER A 1 85 ? 22.404 -16.845 4.791 1.00 33.31 85 SER A N 1
ATOM 657 C CA . SER A 1 85 ? 23.388 -17.592 3.993 1.00 33.31 85 SER A CA 1
ATOM 658 C C . SER A 1 85 ? 23.578 -16.925 2.623 1.00 33.31 85 SER A C 1
ATOM 660 O O . SER A 1 85 ? 22.710 -17.065 1.770 1.00 33.31 85 SER A O 1
ATOM 662 N N . TYR A 1 86 ? 24.733 -16.255 2.498 1.00 43.00 86 TYR A N 1
ATOM 663 C CA . TYR A 1 86 ? 25.457 -15.722 1.323 1.00 43.00 86 TYR A CA 1
ATOM 664 C C . TYR A 1 86 ? 24.759 -14.745 0.372 1.00 43.00 86 TYR A C 1
ATOM 666 O O . TYR A 1 86 ? 23.866 -15.157 -0.395 1.00 43.00 86 TYR A O 1
#

Sequence (86 aa):
MKGTTVIWENLDPFDHTVTSERGVFDSGRFSSGKKFEFNFSELGTFGYICTIHSNMDGFVTVYEEGSPTPVPTVVGDQKMSPGYSY

Secondary structure (DSSP, 8-state):
-TTEEEEEE--SSS-B--EETTSS-B---B-TT-EEEEEE-S-EEEEEE-SS-TT-EEEEEE--TTSPP------S----------

Foldseek 3Di:
DAFDKDKDAAQDQDWWWWAWPVRPDIQPIDGHGDMDMDTHNDADKTKTATPVDRPGIDIDGDDDPPPDPPDPPPPDDDPPDPDDDD